Protein AF-A0A6G7WFH7-F1 (afdb_monomer_lite)

Sequence (73 aa):
MQIKSIIFDLDGLLINSEIVSFEIYKELLAQHQHNFTLENYAQNYSGRSSILNMENPPKKTDSENSKSVFLLY

Structure (mmCIF, N/CA/C/O backbone):
data_AF-A0A6G7WFH7-F1
#
_entry.id   AF-A0A6G7WFH7-F1
#
loop_
_atom_site.group_PDB
_atom_site.id
_atom_site.type_symbol
_atom_site.label_atom_id
_atom_site.label_alt_id
_atom_site.label_comp_id
_atom_site.label_asym_id
_atom_site.label_entity_id
_atom_site.label_seq_id
_atom_site.pdbx_PDB_ins_code
_atom_site.Cartn_x
_atom_site.Cartn_y
_atom_site.Cartn_z
_atom_site.occupancy
_atom_site.B_iso_or_equiv
_atom_site.auth_seq_id
_atom_site.auth_comp_id
_atom_site.auth_asym_id
_atom_site.auth_atom_id
_atom_site.pdbx_PDB_model_num
ATOM 1 N N . MET A 1 1 ? -7.354 12.760 30.958 1.00 68.31 1 MET A N 1
ATOM 2 C CA . MET A 1 1 ? -8.096 12.554 29.694 1.00 68.31 1 MET A CA 1
ATOM 3 C C . MET A 1 1 ? -8.054 11.066 29.385 1.00 68.31 1 MET A C 1
ATOM 5 O O . MET A 1 1 ? -6.964 10.514 29.394 1.00 68.31 1 MET A O 1
ATOM 9 N N . GLN A 1 2 ? -9.204 10.407 29.228 1.00 83.56 2 GLN A N 1
ATOM 10 C CA . GLN A 1 2 ? -9.286 8.955 29.024 1.00 83.56 2 GLN A CA 1
ATOM 11 C C . GLN A 1 2 ? -9.813 8.682 27.614 1.00 83.56 2 GLN A C 1
ATOM 13 O O . GLN A 1 2 ? -10.883 9.177 27.254 1.00 83.56 2 GLN A O 1
ATOM 18 N N . ILE A 1 3 ? -9.051 7.933 26.814 1.00 88.81 3 ILE A N 1
ATOM 19 C CA . ILE A 1 3 ? -9.484 7.487 25.485 1.00 88.81 3 ILE A CA 1
ATOM 20 C C . ILE A 1 3 ? -10.564 6.418 25.680 1.00 88.81 3 ILE A C 1
ATOM 22 O O . ILE A 1 3 ? -10.366 5.474 26.442 1.00 88.81 3 ILE A O 1
ATOM 26 N N . LYS A 1 4 ? -11.719 6.597 25.030 1.00 92.88 4 LYS A N 1
ATOM 27 C CA . LYS A 1 4 ? -12.879 5.695 25.156 1.00 92.88 4 LYS A CA 1
ATOM 28 C C . LYS A 1 4 ? -12.944 4.635 24.056 1.00 92.88 4 LYS A C 1
ATOM 30 O O . LYS A 1 4 ? -13.520 3.577 24.278 1.00 92.88 4 LYS A O 1
ATOM 35 N N . SER A 1 5 ? -12.370 4.914 22.891 1.00 93.62 5 SER A N 1
ATOM 36 C CA . SER A 1 5 ? -12.334 4.002 21.749 1.00 93.62 5 SER A CA 1
ATOM 37 C C . SER A 1 5 ? -11.205 4.378 20.791 1.00 93.62 5 SER A C 1
ATOM 39 O O . SER A 1 5 ? -10.744 5.522 20.783 1.00 93.62 5 SER A O 1
ATOM 41 N N . ILE A 1 6 ? -10.766 3.399 19.999 1.00 91.56 6 ILE A N 1
ATOM 42 C CA . ILE A 1 6 ? -9.762 3.545 18.943 1.00 91.56 6 ILE A CA 1
ATOM 43 C C . ILE A 1 6 ? -10.346 2.911 17.682 1.00 91.56 6 ILE A C 1
ATOM 45 O O . ILE A 1 6 ? -10.919 1.824 17.749 1.00 91.56 6 ILE A O 1
ATOM 49 N N . ILE A 1 7 ? -10.226 3.609 16.556 1.00 93.56 7 ILE A N 1
ATOM 50 C CA . ILE A 1 7 ? -10.607 3.103 15.239 1.00 93.56 7 ILE A CA 1
ATOM 51 C C . ILE A 1 7 ? -9.307 2.802 14.504 1.00 93.56 7 ILE A C 1
ATOM 53 O O . ILE A 1 7 ? -8.449 3.678 14.400 1.00 93.56 7 ILE A O 1
ATOM 57 N N . PHE A 1 8 ? -9.168 1.564 14.042 1.00 90.94 8 PHE A N 1
ATOM 58 C CA . PHE A 1 8 ? -8.038 1.121 13.238 1.00 90.94 8 PHE A CA 1
ATOM 59 C C . PHE A 1 8 ? -8.479 1.002 11.789 1.00 90.94 8 PHE A C 1
ATOM 61 O O . PHE A 1 8 ? -9.552 0.464 11.512 1.00 90.94 8 PHE A O 1
ATOM 68 N N . ASP A 1 9 ? -7.637 1.502 10.893 1.00 87.12 9 ASP A N 1
ATOM 69 C CA . ASP A 1 9 ? -7.738 1.163 9.484 1.00 87.12 9 ASP A CA 1
ATOM 70 C C . ASP A 1 9 ? -7.386 -0.316 9.277 1.00 87.12 9 ASP A C 1
ATOM 72 O O . ASP A 1 9 ? -6.636 -0.902 10.062 1.00 87.12 9 ASP A O 1
ATOM 76 N N . LEU A 1 10 ? -7.963 -0.939 8.256 1.00 88.06 10 LEU A N 1
ATOM 77 C CA . LEU A 1 10 ? -7.736 -2.354 7.973 1.00 88.06 10 LEU A CA 1
ATOM 78 C C . LEU A 1 10 ? -6.481 -2.534 7.117 1.00 88.06 10 LEU A C 1
ATOM 80 O O . LEU A 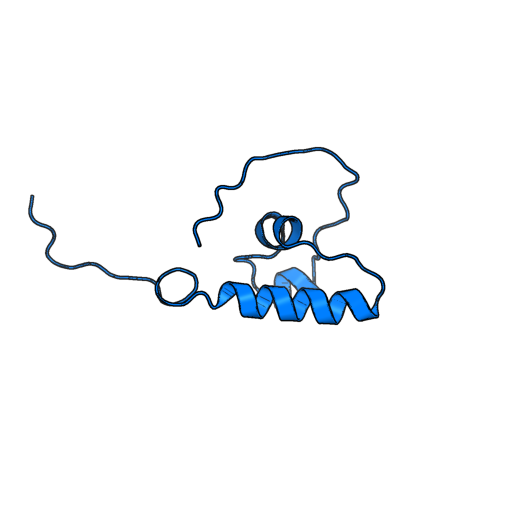1 10 ? -5.549 -3.238 7.513 1.00 88.06 10 LEU A O 1
ATOM 84 N N . ASP A 1 11 ? -6.473 -1.885 5.957 1.00 82.25 11 ASP A N 1
ATOM 85 C CA . ASP A 1 11 ? -5.432 -2.008 4.946 1.00 82.25 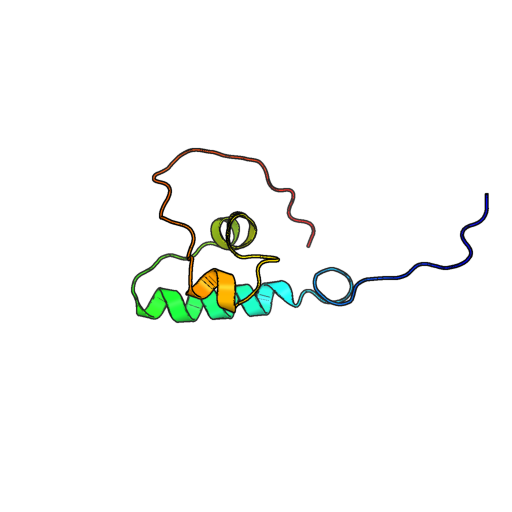11 ASP A CA 1
ATOM 86 C C . ASP A 1 11 ? -4.208 -1.169 5.323 1.00 82.25 11 ASP A C 1
ATOM 88 O O . ASP A 1 11 ? -4.328 -0.019 5.732 1.00 82.25 11 ASP A O 1
ATOM 92 N N . GLY A 1 12 ? -3.017 -1.759 5.242 1.00 76.75 12 GLY A N 1
ATOM 93 C CA . GLY A 1 12 ? -1.766 -1.078 5.591 1.00 76.75 12 GLY A CA 1
ATOM 94 C C . GLY A 1 12 ? -1.560 -0.838 7.095 1.00 76.75 12 GLY A C 1
ATOM 95 O O . GLY A 1 12 ? -0.561 -0.231 7.471 1.00 76.75 12 GLY A O 1
ATOM 96 N N . LEU A 1 13 ? -2.464 -1.322 7.961 1.00 85.69 13 LEU A N 1
ATOM 97 C CA . LEU A 1 13 ? -2.331 -1.220 9.420 1.00 85.69 13 LEU A CA 1
ATOM 98 C C . LEU A 1 13 ? -2.590 -2.546 10.142 1.00 85.69 13 LEU A C 1
ATOM 100 O O . LEU A 1 13 ? -1.715 -3.041 10.848 1.00 85.69 13 LEU A O 1
ATOM 104 N N . LEU A 1 14 ? -3.782 -3.132 9.992 1.00 90.62 14 LEU A N 1
ATOM 105 C CA . LEU A 1 14 ? -4.083 -4.448 10.574 1.00 90.62 14 LEU A CA 1
ATOM 106 C C . LEU A 1 14 ? -3.629 -5.587 9.662 1.00 90.62 14 LEU A C 1
ATOM 108 O O . LEU A 1 14 ? -3.261 -6.660 10.140 1.00 90.62 14 LEU A O 1
ATOM 112 N N . ILE A 1 15 ? -3.670 -5.358 8.350 1.00 88.12 15 ILE A N 1
ATOM 113 C CA . ILE A 1 15 ? -3.226 -6.297 7.327 1.00 88.12 15 ILE A CA 1
ATOM 114 C C . ILE A 1 15 ? -2.270 -5.565 6.394 1.00 88.12 15 ILE A C 1
ATOM 116 O O . ILE A 1 15 ? -2.596 -4.507 5.861 1.00 88.12 15 ILE A O 1
ATOM 120 N N . ASN A 1 16 ? -1.114 -6.172 6.124 1.00 85.00 16 ASN A N 1
ATOM 121 C CA . ASN A 1 16 ? -0.218 -5.707 5.070 1.00 85.00 16 ASN A CA 1
ATOM 122 C C . ASN A 1 16 ? -0.771 -6.113 3.692 1.00 85.00 16 ASN A C 1
ATOM 124 O O . ASN A 1 16 ? -0.251 -7.013 3.038 1.00 85.00 16 ASN A O 1
ATOM 128 N N . SER A 1 17 ? -1.879 -5.500 3.280 1.00 85.00 17 SER A N 1
ATOM 129 C CA . SER A 1 17 ? -2.487 -5.688 1.960 1.00 85.00 17 SER A CA 1
ATOM 130 C C . SER A 1 17 ? -1.810 -4.832 0.882 1.00 85.00 17 SER A C 1
ATOM 132 O O . SER A 1 17 ? -1.890 -5.170 -0.300 1.00 85.00 17 SER A O 1
ATOM 134 N N . GLU A 1 18 ? -1.059 -3.787 1.257 1.00 83.44 18 GLU A N 1
ATOM 135 C CA . GLU A 1 18 ? -0.316 -2.948 0.305 1.00 83.44 18 GLU A CA 1
ATOM 136 C C . GLU A 1 18 ? 0.758 -3.722 -0.471 1.00 83.44 18 GLU A C 1
ATOM 138 O O . GLU A 1 18 ? 0.997 -3.431 -1.647 1.00 83.44 18 GLU A O 1
ATOM 143 N N . ILE A 1 19 ? 1.359 -4.750 0.140 1.00 87.19 19 ILE A N 1
ATOM 144 C CA . ILE A 1 19 ? 2.351 -5.597 -0.537 1.00 87.19 19 ILE A CA 1
ATOM 145 C C . ILE A 1 19 ? 1.753 -6.364 -1.724 1.00 87.19 19 ILE A C 1
ATOM 147 O O . ILE A 1 19 ? 2.438 -6.586 -2.720 1.00 87.19 19 ILE A O 1
ATOM 151 N N . VAL A 1 20 ? 0.466 -6.725 -1.659 1.00 89.12 20 VAL A N 1
ATOM 152 C CA . VAL A 1 20 ? -0.222 -7.436 -2.746 1.00 89.12 20 VAL A CA 1
ATOM 153 C C . VAL A 1 20 ? -0.342 -6.527 -3.964 1.00 89.12 20 VAL A C 1
ATOM 155 O O . VAL A 1 20 ? -0.006 -6.930 -5.076 1.00 89.12 20 VAL A O 1
ATOM 158 N N . SER A 1 21 ? -0.753 -5.277 -3.751 1.00 86.94 21 SER A N 1
ATOM 159 C CA . SER A 1 21 ? -0.814 -4.266 -4.808 1.00 86.94 21 SER A CA 1
ATOM 160 C C . SER A 1 21 ? 0.559 -4.043 -5.444 1.00 86.94 21 SER A C 1
ATOM 162 O O . SER A 1 21 ? 0.664 -4.022 -6.670 1.00 86.94 21 SER A O 1
ATOM 164 N N . PHE A 1 22 ? 1.618 -3.939 -4.635 1.00 90.06 22 PHE A N 1
ATOM 165 C CA . PHE A 1 22 ? 2.984 -3.801 -5.141 1.00 90.06 22 PHE A CA 1
ATOM 166 C C . PHE A 1 22 ? 3.402 -4.963 -6.053 1.00 90.06 22 PHE A C 1
ATOM 168 O O . PHE A 1 22 ? 3.874 -4.712 -7.164 1.00 90.06 22 PHE A O 1
ATOM 175 N N . GLU A 1 23 ? 3.220 -6.215 -5.619 1.00 92.25 23 GLU A N 1
ATOM 176 C CA . GLU A 1 23 ? 3.615 -7.377 -6.428 1.00 92.25 23 GLU A CA 1
ATOM 177 C C . GLU A 1 23 ? 2.815 -7.446 -7.740 1.00 92.25 23 GLU A C 1
ATOM 179 O O . GLU A 1 23 ? 3.403 -7.709 -8.787 1.00 92.25 23 GLU A O 1
ATOM 184 N N . ILE A 1 24 ? 1.526 -7.076 -7.737 1.00 90.94 24 ILE A N 1
ATOM 185 C CA . ILE A 1 24 ? 0.727 -6.966 -8.971 1.00 90.94 24 ILE A CA 1
ATOM 186 C C . ILE A 1 24 ? 1.3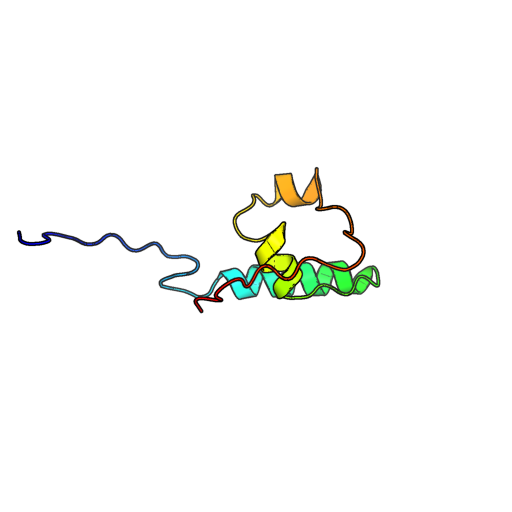44 -5.946 -9.941 1.00 90.94 24 ILE A C 1
ATOM 188 O O . ILE A 1 24 ? 1.568 -6.265 -11.110 1.00 90.94 24 ILE A O 1
ATOM 192 N N . TYR A 1 25 ? 1.649 -4.723 -9.486 1.00 88.19 25 TYR A N 1
ATOM 193 C CA . TYR A 1 25 ? 2.268 -3.712 -10.355 1.00 88.19 25 TYR A CA 1
ATOM 194 C C . TYR A 1 25 ? 3.627 -4.170 -10.879 1.00 88.19 25 TYR A C 1
ATOM 196 O O . TYR A 1 25 ? 3.932 -3.982 -12.055 1.00 88.19 25 TYR A O 1
ATOM 204 N N . LYS A 1 26 ? 4.442 -4.779 -10.019 1.00 90.00 26 LYS A N 1
ATOM 205 C CA . LYS A 1 26 ? 5.772 -5.270 -10.372 1.00 90.00 26 LYS A CA 1
ATOM 206 C C . LYS A 1 26 ? 5.712 -6.362 -11.433 1.00 90.00 26 LYS A C 1
ATOM 208 O O . LYS A 1 26 ? 6.454 -6.277 -12.408 1.00 90.00 26 LYS A O 1
ATOM 213 N N . GLU A 1 27 ? 4.827 -7.345 -11.285 1.00 92.38 27 GLU A N 1
ATOM 214 C CA . GLU A 1 27 ? 4.654 -8.416 -12.271 1.00 92.38 27 GLU A CA 1
ATOM 215 C C . GLU A 1 27 ? 4.129 -7.884 -13.608 1.00 92.38 27 GLU A C 1
ATOM 217 O O . GLU A 1 27 ? 4.686 -8.211 -14.658 1.00 92.38 27 GLU A O 1
ATOM 222 N N . LEU A 1 28 ? 3.114 -7.014 -13.587 1.00 88.81 28 LEU A N 1
ATOM 223 C CA . LEU A 1 28 ? 2.557 -6.412 -14.802 1.00 88.81 28 LEU A CA 1
ATOM 224 C C . LEU A 1 28 ? 3.594 -5.560 -15.546 1.00 88.81 28 LEU A C 1
ATOM 226 O O . LEU A 1 28 ? 3.731 -5.654 -16.763 1.00 88.81 28 LEU A O 1
ATOM 230 N N . LEU A 1 29 ? 4.365 -4.745 -14.826 1.00 86.81 29 LEU A N 1
ATOM 231 C CA . LEU A 1 29 ? 5.372 -3.866 -15.423 1.00 86.81 29 LEU A CA 1
ATOM 232 C C . LEU A 1 29 ? 6.618 -4.631 -15.890 1.00 86.81 29 LEU A C 1
ATOM 234 O O . LEU A 1 29 ? 7.225 -4.254 -16.898 1.00 86.81 29 LEU A O 1
ATOM 238 N N . ALA A 1 30 ? 6.964 -5.743 -15.236 1.00 87.88 30 ALA A N 1
ATOM 239 C CA . ALA A 1 30 ? 8.057 -6.610 -15.668 1.00 87.88 30 ALA A CA 1
ATOM 240 C C . ALA A 1 30 ? 7.821 -7.193 -17.072 1.00 87.88 30 ALA A C 1
ATOM 242 O O . ALA A 1 30 ? 8.770 -7.293 -17.853 1.00 87.88 30 ALA A O 1
ATOM 243 N N . GLN A 1 31 ? 6.568 -7.489 -17.445 1.00 89.25 31 GLN A N 1
ATOM 244 C CA . GLN A 1 31 ? 6.206 -7.938 -18.801 1.00 89.25 31 GLN A CA 1
ATOM 245 C C . GLN A 1 31 ? 6.555 -6.904 -19.884 1.00 89.25 31 GLN A C 1
ATOM 247 O O . GLN A 1 31 ? 6.781 -7.255 -21.042 1.00 89.25 31 GLN A O 1
ATOM 252 N N . HIS A 1 32 ? 6.662 -5.634 -19.498 1.00 86.31 32 HIS A N 1
ATOM 253 C CA . HIS A 1 32 ? 7.021 -4.514 -20.362 1.00 86.31 32 HIS A C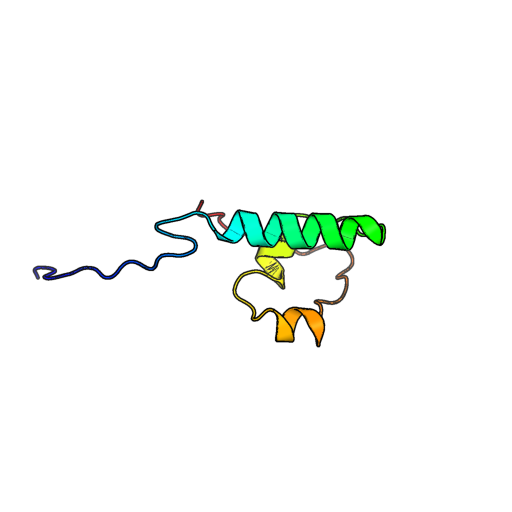A 1
ATOM 254 C C . HIS A 1 32 ? 8.467 -4.034 -20.154 1.00 86.31 32 HIS A C 1
ATOM 256 O O . HIS A 1 32 ? 8.811 -2.928 -20.558 1.00 86.31 32 HIS A O 1
ATOM 262 N N . GLN A 1 33 ? 9.330 -4.860 -19.544 1.00 86.50 33 GLN A N 1
ATOM 263 C CA . GLN A 1 33 ? 10.745 -4.549 -19.276 1.00 86.50 33 GLN A CA 1
ATOM 264 C C . GLN A 1 33 ? 10.940 -3.316 -18.373 1.00 86.50 33 GLN A C 1
ATOM 266 O O . GLN A 1 33 ? 11.988 -2.665 -18.393 1.00 86.50 33 GLN A O 1
ATOM 271 N N . HIS A 1 34 ? 9.941 -2.991 -17.550 1.00 81.69 34 HIS A N 1
ATOM 272 C CA . HIS A 1 34 ? 10.036 -1.920 -16.569 1.00 81.69 34 HIS A CA 1
ATOM 273 C C . HIS A 1 34 ? 10.462 -2.481 -15.214 1.00 81.69 34 HIS A C 1
ATOM 275 O O . HIS A 1 34 ? 9.757 -3.282 -14.604 1.00 81.69 34 HIS A O 1
ATOM 281 N N . ASN A 1 35 ? 11.617 -2.028 -14.722 1.00 82.50 35 ASN A N 1
ATOM 282 C CA . ASN A 1 35 ? 12.057 -2.355 -13.373 1.00 82.50 35 ASN A CA 1
ATOM 283 C C . ASN A 1 35 ? 11.281 -1.502 -12.360 1.00 82.50 35 ASN A C 1
ATOM 285 O O . ASN A 1 35 ? 11.498 -0.291 -12.264 1.00 82.50 35 ASN A O 1
ATOM 289 N N . PHE A 1 36 ? 10.354 -2.133 -11.643 1.00 85.94 36 PHE A N 1
ATOM 290 C CA . PHE A 1 36 ? 9.471 -1.480 -10.686 1.00 85.94 36 PHE A CA 1
ATOM 291 C C . PHE A 1 36 ? 9.888 -1.812 -9.251 1.00 85.94 36 PHE A C 1
ATOM 293 O O . PHE A 1 36 ? 9.792 -2.957 -8.811 1.00 85.94 36 PHE A O 1
ATOM 300 N N . THR A 1 37 ? 10.386 -0.810 -8.524 1.00 89.25 37 THR A N 1
ATOM 301 C CA . THR A 1 37 ? 10.894 -0.972 -7.156 1.00 89.25 37 THR A CA 1
ATOM 302 C C . THR A 1 37 ? 9.831 -0.630 -6.116 1.00 89.25 37 THR A C 1
ATOM 304 O O . THR A 1 37 ? 8.942 0.187 -6.363 1.00 89.25 37 THR A O 1
ATOM 307 N N . LEU A 1 38 ? 9.955 -1.219 -4.922 1.00 86.81 38 LEU A N 1
ATOM 308 C CA . LEU A 1 38 ? 9.067 -0.918 -3.794 1.00 86.81 38 LEU A CA 1
ATOM 309 C C . LEU A 1 38 ? 9.139 0.565 -3.394 1.00 86.81 38 LEU A C 1
ATOM 311 O O . LEU A 1 38 ? 8.125 1.163 -3.057 1.00 86.81 38 LEU A O 1
ATOM 315 N N . GLU A 1 39 ? 10.320 1.178 -3.499 1.00 87.25 39 GLU A N 1
ATOM 316 C CA . GLU A 1 39 ? 10.509 2.608 -3.235 1.00 87.25 39 GLU A CA 1
ATOM 317 C C . GLU A 1 39 ? 9.714 3.486 -4.213 1.00 87.25 39 GLU A C 1
ATOM 319 O O . GLU A 1 39 ? 8.999 4.392 -3.789 1.00 87.25 39 GLU A O 1
ATOM 324 N N . ASN A 1 40 ? 9.765 3.178 -5.514 1.00 84.31 40 ASN A N 1
ATOM 325 C CA . ASN A 1 40 ? 8.980 3.894 -6.521 1.00 84.31 40 ASN A CA 1
ATOM 326 C C . ASN A 1 40 ? 7.473 3.723 -6.278 1.00 84.31 40 ASN A C 1
ATOM 328 O O . ASN A 1 40 ? 6.710 4.685 -6.377 1.00 84.31 40 ASN A O 1
ATOM 332 N N . TYR A 1 41 ? 7.045 2.508 -5.924 1.00 88.25 41 TYR A N 1
ATOM 333 C CA . TYR A 1 41 ? 5.658 2.237 -5.565 1.00 88.25 41 TYR A CA 1
ATOM 334 C C . TYR A 1 41 ? 5.206 3.091 -4.375 1.00 88.25 41 TYR A C 1
ATOM 336 O O . TYR A 1 41 ? 4.224 3.821 -4.494 1.00 88.25 41 TYR A O 1
ATOM 344 N N . ALA A 1 42 ? 5.948 3.066 -3.267 1.00 86.19 42 ALA A N 1
ATOM 345 C CA . ALA A 1 42 ? 5.608 3.810 -2.057 1.00 86.19 42 ALA A CA 1
ATOM 346 C C . ALA A 1 42 ? 5.566 5.330 -2.287 1.00 86.19 42 ALA A C 1
ATOM 348 O O . ALA A 1 42 ? 4.694 6.010 -1.757 1.00 86.19 42 ALA A O 1
ATOM 349 N N . GLN A 1 43 ? 6.482 5.869 -3.097 1.00 86.00 43 GLN A N 1
ATOM 350 C CA . GLN A 1 43 ? 6.558 7.309 -3.351 1.00 86.00 43 GLN A CA 1
ATOM 351 C C . GLN A 1 43 ? 5.492 7.814 -4.327 1.00 86.00 43 GLN A C 1
ATOM 353 O O . GLN A 1 43 ? 5.026 8.944 -4.183 1.00 86.00 43 GLN A O 1
ATOM 358 N N . ASN A 1 44 ? 5.129 7.014 -5.336 1.00 83.75 44 ASN A N 1
ATOM 359 C CA . ASN A 1 44 ? 4.416 7.539 -6.502 1.00 83.75 44 ASN A CA 1
ATOM 360 C C . ASN A 1 44 ? 3.093 6.831 -6.840 1.00 83.75 44 ASN A C 1
ATOM 362 O O . ASN A 1 44 ? 2.323 7.368 -7.646 1.00 83.75 44 ASN A O 1
ATOM 366 N N . TYR A 1 45 ? 2.832 5.655 -6.257 1.00 83.62 45 TYR A N 1
ATOM 367 C CA . TYR A 1 45 ? 1.676 4.805 -6.580 1.00 83.62 45 TYR A CA 1
ATOM 368 C C . TYR A 1 45 ? 0.835 4.409 -5.360 1.00 83.62 45 TYR A C 1
ATOM 370 O O . TYR A 1 45 ? -0.388 4.327 -5.502 1.00 83.62 45 TYR A O 1
ATOM 378 N N . SER A 1 46 ? 1.447 4.166 -4.193 1.00 83.44 46 SER A N 1
ATOM 379 C CA . SER A 1 46 ? 0.717 3.805 -2.970 1.00 83.44 46 SER A CA 1
ATOM 380 C C . SER A 1 46 ? -0.242 4.927 -2.548 1.00 83.44 46 SER A C 1
ATOM 382 O O . SER A 1 46 ? 0.018 6.112 -2.772 1.00 83.44 46 SER A O 1
ATOM 384 N N . GLY A 1 47 ? -1.405 4.547 -2.013 1.00 80.38 47 GLY A N 1
ATOM 385 C CA . GLY A 1 47 ? -2.468 5.464 -1.588 1.00 80.38 47 GLY A CA 1
ATOM 386 C C . GLY A 1 47 ? -3.208 6.208 -2.713 1.00 80.38 47 GLY A C 1
ATOM 387 O O . GLY A 1 47 ? -4.181 6.912 -2.439 1.00 80.38 47 GLY A O 1
ATOM 388 N N . ARG A 1 48 ? -2.800 6.068 -3.984 1.00 84.00 48 ARG A N 1
ATOM 389 C CA . ARG A 1 48 ? -3.523 6.622 -5.143 1.00 84.00 48 ARG A CA 1
ATOM 390 C C . ARG A 1 48 ? -4.563 5.629 -5.645 1.00 84.00 48 ARG A C 1
ATOM 392 O O . ARG A 1 48 ? -4.349 4.419 -5.623 1.00 84.00 48 ARG A O 1
ATOM 399 N N . SER A 1 49 ? -5.679 6.136 -6.171 1.00 84.62 49 SER A N 1
ATOM 400 C CA . SER A 1 49 ? -6.643 5.258 -6.835 1.00 84.62 49 SER A CA 1
ATOM 401 C C . SER A 1 49 ? -6.014 4.600 -8.067 1.00 84.62 49 SER A C 1
ATOM 403 O O . SER A 1 49 ? -5.204 5.201 -8.779 1.00 84.62 49 SER A O 1
ATOM 405 N N . SER A 1 50 ? -6.425 3.365 -8.346 1.00 80.50 50 SER A N 1
ATOM 406 C CA . SER A 1 50 ? -5.961 2.599 -9.508 1.00 80.50 50 SER A CA 1
ATOM 407 C C . SER A 1 50 ? -6.189 3.341 -10.830 1.00 80.50 50 SER A C 1
ATOM 409 O O . SER A 1 50 ? -5.311 3.349 -11.688 1.00 80.50 50 SER A O 1
ATOM 411 N N . ILE A 1 51 ? -7.324 4.036 -10.963 1.00 84.06 51 ILE A N 1
ATOM 412 C CA . ILE A 1 51 ? -7.658 4.850 -12.142 1.00 84.06 51 ILE A CA 1
ATOM 413 C C . ILE A 1 51 ? -6.644 5.988 -12.318 1.00 84.06 51 ILE A C 1
ATOM 415 O O . ILE A 1 51 ? -6.094 6.154 -13.403 1.00 84.06 51 ILE A O 1
ATOM 419 N N . LEU A 1 52 ? -6.317 6.722 -11.247 1.00 81.62 52 LEU A N 1
ATOM 420 C CA . LEU A 1 52 ? -5.341 7.815 -11.320 1.00 81.62 52 LEU A CA 1
ATOM 421 C C . LEU A 1 52 ? -3.931 7.323 -11.654 1.00 81.62 52 LEU A C 1
ATOM 423 O O . LEU A 1 52 ? -3.180 8.048 -12.306 1.00 81.62 52 LEU A O 1
ATOM 427 N N . ASN A 1 53 ? -3.559 6.124 -11.205 1.00 83.56 53 ASN A N 1
ATOM 428 C CA . ASN A 1 53 ? -2.275 5.513 -11.554 1.00 83.56 53 ASN A CA 1
ATOM 429 C C . ASN A 1 53 ? -2.207 5.109 -13.034 1.00 83.56 53 ASN A C 1
ATOM 431 O O . ASN A 1 53 ? -1.123 5.130 -13.611 1.00 83.56 53 ASN A O 1
ATOM 435 N N . MET A 1 54 ? -3.345 4.781 -13.650 1.00 81.31 54 MET A N 1
ATOM 436 C CA . MET A 1 54 ? -3.424 4.380 -15.054 1.00 81.31 54 MET A CA 1
ATOM 437 C C . MET A 1 54 ? -3.550 5.571 -16.011 1.00 81.31 54 MET A C 1
ATOM 439 O O . MET A 1 54 ? -2.920 5.578 -17.065 1.00 81.31 54 MET A O 1
ATOM 443 N N . GLU A 1 55 ? -4.327 6.591 -15.644 1.00 82.94 55 GLU A N 1
ATOM 444 C CA . GLU A 1 55 ? -4.517 7.802 -16.456 1.00 82.94 55 GLU A CA 1
ATOM 445 C C . GLU A 1 55 ? -3.327 8.761 -16.368 1.00 82.94 55 GLU A C 1
ATOM 447 O O . GLU A 1 55 ? -2.988 9.436 -17.340 1.00 82.94 55 GLU A O 1
ATOM 452 N N . ASN A 1 56 ? -2.682 8.829 -15.201 1.00 79.06 56 ASN A N 1
ATOM 453 C CA . ASN A 1 56 ? -1.540 9.701 -14.959 1.00 79.06 56 ASN A CA 1
ATOM 454 C C . ASN A 1 56 ? -0.423 8.938 -14.233 1.00 79.06 56 ASN A C 1
ATOM 456 O O . ASN A 1 56 ? -0.142 9.214 -13.053 1.00 79.06 56 ASN A O 1
ATOM 460 N N . PRO A 1 57 ? 0.208 7.959 -14.910 1.00 74.25 57 PRO A N 1
ATOM 461 C CA . PRO A 1 57 ? 1.340 7.259 -14.338 1.00 74.25 57 PRO A CA 1
ATOM 462 C C . PRO A 1 57 ? 2.454 8.276 -14.049 1.00 74.25 57 PRO A C 1
ATOM 464 O O . PRO A 1 57 ? 2.727 9.156 -14.875 1.00 74.25 57 PRO A O 1
ATOM 467 N N . PRO A 1 58 ? 3.090 8.207 -12.871 1.00 69.62 58 PRO A N 1
ATOM 468 C CA . PRO A 1 58 ? 4.190 9.094 -12.529 1.00 69.62 58 PRO A CA 1
ATOM 469 C C . PRO A 1 58 ? 5.289 8.970 -13.590 1.00 69.62 58 PRO A C 1
ATOM 471 O O . PRO A 1 58 ? 5.754 7.878 -13.925 1.00 69.62 58 PRO A O 1
ATOM 474 N N . LYS A 1 59 ? 5.665 10.116 -14.164 1.00 62.66 59 LYS A N 1
ATOM 475 C CA . LYS A 1 59 ? 6.714 10.197 -15.181 1.00 62.66 59 LYS A CA 1
ATOM 476 C C . LYS A 1 59 ? 8.031 9.748 -14.558 1.00 62.66 59 LYS A C 1
ATOM 478 O O . LYS A 1 59 ? 8.305 10.094 -13.413 1.00 62.66 59 LYS A O 1
ATOM 483 N N . LYS A 1 60 ? 8.849 9.018 -15.325 1.00 54.84 60 LYS A N 1
ATOM 484 C CA . LYS A 1 60 ? 10.240 8.713 -14.967 1.00 54.84 60 LYS A CA 1
ATOM 485 C C . LYS A 1 60 ? 10.920 10.019 -14.544 1.00 54.84 60 LYS A C 1
ATOM 487 O O . LYS A 1 60 ? 11.170 10.881 -15.381 1.00 54.84 60 LYS A O 1
ATOM 492 N N . THR A 1 61 ? 11.171 10.183 -13.254 1.00 46.56 61 THR A N 1
ATOM 493 C CA . THR A 1 61 ? 12.175 11.127 -12.789 1.00 46.56 61 THR A CA 1
ATOM 494 C C . THR A 1 61 ? 13.497 10.415 -12.978 1.00 46.56 61 THR A C 1
ATOM 496 O O . THR A 1 61 ? 13.767 9.415 -12.306 1.00 46.56 61 THR A O 1
ATOM 499 N N . ASP A 1 62 ? 14.285 10.884 -13.940 1.00 40.06 62 ASP A N 1
ATOM 500 C CA . ASP A 1 62 ? 15.710 10.601 -13.931 1.00 40.06 62 ASP A CA 1
ATOM 501 C C . ASP A 1 62 ? 16.253 10.940 -12.533 1.00 40.06 62 ASP A C 1
ATOM 503 O O . ASP A 1 62 ? 15.775 11.866 -11.876 1.00 40.06 62 ASP A O 1
ATOM 507 N N . SER A 1 63 ? 17.149 10.076 -12.068 1.00 48.25 63 SER A N 1
ATOM 508 C CA . SER A 1 63 ? 17.805 10.042 -10.760 1.00 48.25 63 SER A CA 1
ATOM 509 C C . SER A 1 63 ? 17.843 11.357 -9.970 1.00 48.25 63 SER A C 1
ATOM 511 O O . SER A 1 63 ? 18.190 12.396 -10.519 1.00 48.25 63 SER A O 1
ATOM 513 N N . GLU A 1 64 ? 17.680 11.218 -8.648 1.00 44.41 64 GLU A N 1
ATOM 514 C CA . GLU A 1 64 ? 17.992 12.188 -7.580 1.00 44.41 64 GLU A CA 1
ATOM 515 C C . GLU A 1 64 ? 16.801 12.956 -6.991 1.00 44.41 64 GLU A C 1
ATOM 517 O O . GLU A 1 64 ? 16.574 14.136 -7.242 1.00 44.41 64 GLU A O 1
ATOM 522 N N . ASN A 1 65 ? 16.100 12.311 -6.056 1.00 37.56 65 ASN A N 1
ATOM 523 C CA . ASN A 1 65 ? 15.827 12.968 -4.778 1.00 37.56 65 ASN A CA 1
ATOM 524 C C . ASN A 1 65 ? 15.505 11.923 -3.709 1.00 37.56 65 ASN A C 1
ATOM 526 O O . ASN A 1 65 ? 14.385 11.427 -3.614 1.00 37.56 65 ASN A O 1
ATOM 530 N N . SER A 1 66 ? 16.510 11.591 -2.899 1.00 41.19 66 SER A N 1
ATOM 531 C CA . SER A 1 66 ? 16.340 10.765 -1.707 1.00 41.19 66 SER A CA 1
ATOM 532 C C . SER A 1 66 ? 15.552 11.566 -0.670 1.00 41.19 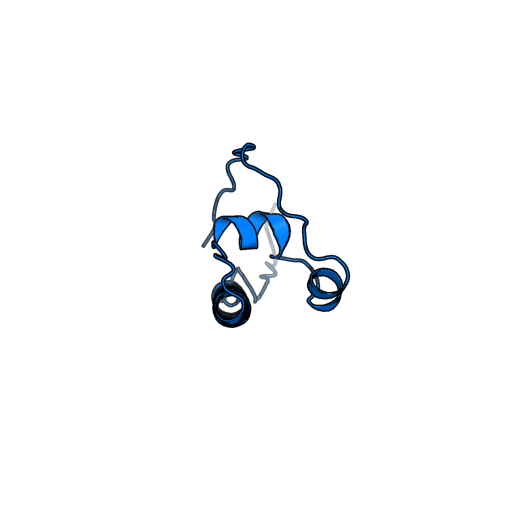66 SER A C 1
ATOM 534 O O . SER A 1 66 ? 16.110 12.338 0.109 1.00 41.19 66 SER A O 1
ATOM 536 N N . LYS A 1 67 ? 14.224 11.437 -0.702 1.00 42.97 67 LYS A N 1
ATOM 537 C CA . LYS A 1 67 ? 13.385 11.745 0.454 1.00 42.97 67 LYS A CA 1
ATOM 538 C C . LYS A 1 67 ? 13.188 10.444 1.208 1.00 42.97 67 LYS A C 1
ATOM 540 O O . LYS A 1 67 ? 12.500 9.547 0.733 1.00 42.97 67 LYS A O 1
ATOM 545 N N . SER A 1 68 ? 13.818 10.357 2.372 1.00 37.28 68 SER A N 1
ATOM 546 C CA . SER A 1 68 ? 13.700 9.240 3.299 1.00 37.28 68 SER A CA 1
ATOM 547 C C . SER A 1 68 ? 12.225 9.003 3.635 1.00 37.28 68 SER A C 1
ATOM 549 O O . SER A 1 68 ? 11.627 9.766 4.394 1.00 37.28 68 SER A O 1
ATOM 551 N N . VAL A 1 69 ? 11.628 7.964 3.054 1.00 43.25 69 VAL A N 1
ATOM 552 C CA . VAL A 1 69 ? 10.302 7.483 3.447 1.00 43.25 69 VAL A CA 1
ATOM 553 C C . VAL A 1 69 ? 10.517 6.452 4.546 1.00 43.25 69 VAL A C 1
ATOM 555 O O . VAL A 1 69 ? 11.163 5.426 4.333 1.00 43.25 69 VAL A O 1
ATOM 558 N N . PHE A 1 70 ? 10.008 6.740 5.742 1.00 35.47 70 PHE A N 1
ATOM 559 C CA . PHE A 1 70 ? 9.910 5.742 6.799 1.00 35.47 70 PHE A CA 1
ATOM 560 C C . PHE A 1 70 ? 8.861 4.711 6.378 1.00 35.47 70 PHE A C 1
ATOM 562 O O . PHE A 1 70 ? 7.668 5.000 6.366 1.00 35.47 70 PHE A O 1
ATOM 569 N N . LEU A 1 71 ? 9.335 3.525 6.001 1.00 39.59 71 LEU A N 1
ATOM 570 C CA . LEU A 1 71 ? 8.517 2.338 5.787 1.00 39.59 71 LEU A CA 1
ATOM 571 C C . LEU A 1 71 ? 7.997 1.879 7.152 1.00 39.59 71 LEU A C 1
ATOM 573 O O . LEU A 1 71 ? 8.732 1.260 7.922 1.00 39.59 71 LEU A O 1
ATOM 577 N N . LEU A 1 72 ? 6.754 2.224 7.476 1.00 34.75 72 LEU A N 1
ATOM 578 C CA . LEU A 1 72 ? 6.010 1.506 8.504 1.00 34.75 72 LEU A CA 1
ATOM 579 C C . LEU A 1 72 ? 5.398 0.289 7.810 1.00 34.75 72 LEU A C 1
ATOM 581 O O . LEU A 1 72 ? 4.468 0.432 7.022 1.00 34.75 72 LEU A O 1
ATOM 585 N N . TYR A 1 73 ? 6.024 -0.865 8.037 1.00 42.88 73 TYR A N 1
ATOM 586 C CA . TYR A 1 73 ? 5.422 -2.175 7.802 1.00 42.88 73 TYR A CA 1
ATOM 587 C C . TYR A 1 73 ? 4.444 -2.502 8.928 1.00 42.88 73 TYR A C 1
ATOM 589 O O . TYR A 1 73 ? 4.769 -2.151 10.089 1.00 42.88 73 TYR A O 1
#

Se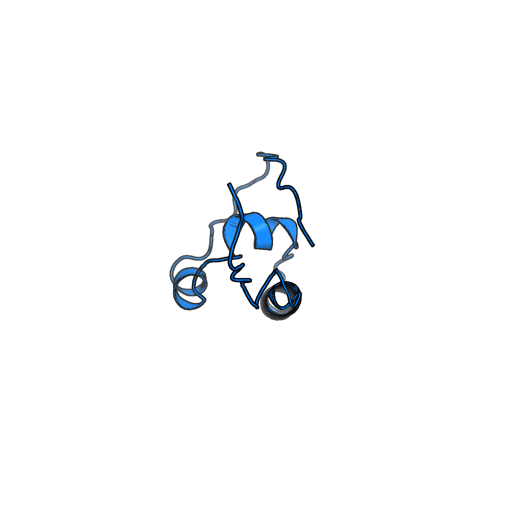condary structure (DSSP, 8-state):
---------TBTTTB--HHHHHHHHHHHHHTTT----HHHHHHHTTTS-HHHHHHSPPP---S----------

Radius of gyration: 15.51 Å; chains: 1; bounding box: 31×21×50 Å

Organism: NCBI:txid1868793

Foldseek 3Di:
DDDPDDDDDCDLTVDPCVVVVQVVVCVVVVVVVDHRDPVCCVPFPPPDDPVCCVVPPPDDDDDDDPDDDPDDD

InterPro domains:
  IPR023198 Phosphoglycolate phosphatase-like, domain 2 [G3DSA:1.10.150.240] (18-50)
  IPR023214 HAD superfamily [G3DSA:3.40.50.1000] (6-17)
  IPR036412 HAD-like superfamily [SSF56784] (1-50)
  IPR041492 Haloacid dehalogenase-like hydrolase [PF13419] (6-59)

pLDDT: mean 76.91, std 17.91, range [34.75, 93.62]